Protein AF-A0A926P882-F1 (afdb_monomer_lite)

Foldseek 3Di:
DPPPPPPPPPPPPCPPVNVVVVLVPDDPVVNVVVVVVCVVPDPPDDDDDPPDCVVVVVVVVLVPDDPVRNVVVVVVVVVVVVVVVPVPDD

Radius of gyration: 20.39 Å; chains: 1; bounding box: 60×23×44 Å

Structure (mmCIF, N/CA/C/O backbone):
data_AF-A0A926P882-F1
#
_entry.id   AF-A0A926P882-F1
#
loop_
_atom_site.group_PDB
_atom_site.id
_atom_site.type_symbol
_atom_site.label_atom_id
_atom_site.label_alt_id
_atom_site.label_comp_id
_atom_site.label_asym_id
_atom_site.label_entity_id
_atom_site.label_seq_id
_atom_site.pdbx_PDB_ins_code
_atom_site.Cartn_x
_atom_site.Cartn_y
_atom_site.Cartn_z
_atom_site.occupancy
_atom_site.B_iso_or_equiv
_atom_site.auth_seq_id
_atom_site.auth_comp_id
_atom_site.auth_asym_id
_atom_site.auth_atom_id
_atom_site.pdbx_PDB_model_num
ATOM 1 N N . MET A 1 1 ? 40.985 -8.891 6.717 1.00 36.19 1 MET A N 1
ATOM 2 C CA . MET A 1 1 ? 41.040 -7.592 6.021 1.00 36.19 1 MET A CA 1
ATOM 3 C C . MET A 1 1 ? 39.840 -7.564 5.102 1.00 36.19 1 MET A C 1
ATOM 5 O O . MET A 1 1 ? 39.853 -8.285 4.119 1.00 36.19 1 MET A O 1
ATOM 9 N N . TYR A 1 2 ? 38.770 -6.877 5.498 1.00 35.56 2 TYR A N 1
ATOM 10 C CA . TYR A 1 2 ?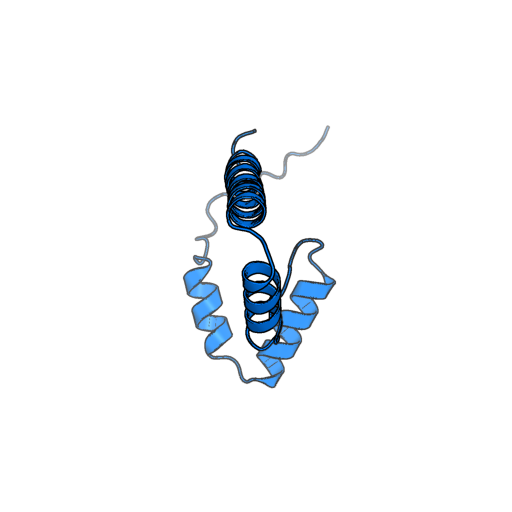 37.683 -6.572 4.570 1.00 35.56 2 TYR A CA 1
ATOM 11 C C . TYR A 1 2 ? 38.142 -5.353 3.784 1.00 35.56 2 TYR A C 1
ATOM 13 O O . TYR A 1 2 ? 38.407 -4.309 4.383 1.00 35.56 2 TYR A O 1
ATOM 21 N N . GLU A 1 3 ? 38.336 -5.518 2.480 1.00 38.50 3 GLU A N 1
ATOM 22 C CA . GLU A 1 3 ? 38.538 -4.377 1.602 1.00 38.50 3 GLU A CA 1
ATOM 23 C C . GLU A 1 3 ? 37.216 -3.613 1.568 1.00 38.50 3 GLU A C 1
ATOM 25 O O . GLU A 1 3 ? 36.196 -4.110 1.096 1.00 38.50 3 GLU A O 1
ATOM 30 N N . ASN A 1 4 ? 37.218 -2.432 2.184 1.00 47.12 4 ASN A N 1
ATOM 31 C CA . ASN A 1 4 ? 36.166 -1.452 1.987 1.00 47.12 4 ASN A CA 1
ATOM 32 C C . ASN A 1 4 ? 36.312 -0.944 0.552 1.00 47.12 4 ASN A C 1
ATOM 34 O O . ASN A 1 4 ? 36.971 0.072 0.327 1.00 47.12 4 ASN A O 1
ATOM 38 N N . ASP A 1 5 ? 35.702 -1.647 -0.400 1.00 47.50 5 ASP A N 1
ATOM 39 C CA . ASP A 1 5 ? 35.371 -1.071 -1.698 1.00 47.50 5 ASP A CA 1
ATOM 40 C C . ASP A 1 5 ? 34.324 0.017 -1.448 1.00 47.50 5 ASP A C 1
ATOM 42 O O . ASP A 1 5 ? 33.109 -0.188 -1.479 1.00 47.50 5 ASP A O 1
ATOM 46 N N . LEU A 1 6 ? 34.833 1.194 -1.087 1.00 48.56 6 LEU A N 1
ATOM 47 C CA . LEU A 1 6 ? 34.084 2.430 -0.990 1.00 48.56 6 LEU A CA 1
ATOM 48 C C . LEU A 1 6 ? 33.533 2.716 -2.384 1.00 48.56 6 LEU A C 1
ATOM 50 O O . LEU A 1 6 ? 34.241 3.242 -3.243 1.00 48.56 6 LEU A O 1
ATOM 54 N N . VAL A 1 7 ? 32.270 2.351 -2.607 1.00 48.81 7 VAL A N 1
ATOM 55 C CA . VAL A 1 7 ? 31.527 2.737 -3.806 1.00 48.81 7 VAL A CA 1
ATOM 56 C C . VAL A 1 7 ? 31.648 4.259 -3.930 1.00 48.81 7 VAL A C 1
ATOM 58 O O . VAL A 1 7 ? 31.227 4.976 -3.016 1.00 48.81 7 VAL A O 1
ATOM 61 N N . PRO A 1 8 ? 32.269 4.787 -4.999 1.00 42.31 8 PRO A N 1
ATOM 62 C CA . PRO A 1 8 ? 32.514 6.212 -5.108 1.00 42.31 8 PRO A CA 1
ATOM 63 C C . PRO A 1 8 ? 31.174 6.954 -5.138 1.00 42.31 8 PRO A C 1
ATOM 65 O O . PRO A 1 8 ? 30.403 6.844 -6.093 1.00 42.31 8 PRO A O 1
ATOM 68 N N . VAL A 1 9 ? 30.923 7.744 -4.089 1.00 45.91 9 VAL A N 1
ATOM 69 C CA . VAL A 1 9 ? 29.790 8.677 -3.921 1.00 45.91 9 VAL A CA 1
ATOM 70 C C . VAL A 1 9 ? 29.970 9.875 -4.866 1.00 45.91 9 VAL A C 1
ATOM 72 O O . VAL A 1 9 ? 30.045 11.021 -4.454 1.00 45.91 9 VAL A O 1
ATOM 75 N N . ASN A 1 10 ? 30.160 9.603 -6.154 1.00 43.00 10 ASN A N 1
ATOM 76 C CA . ASN A 1 10 ? 30.264 10.597 -7.222 1.00 43.00 10 ASN A CA 1
ATOM 77 C C . ASN A 1 10 ? 29.640 10.105 -8.535 1.00 43.00 10 ASN A C 1
ATOM 79 O O . ASN A 1 10 ? 29.693 10.813 -9.540 1.00 43.00 10 ASN A O 1
ATOM 83 N N . ALA A 1 11 ? 28.999 8.931 -8.550 1.00 49.34 11 ALA A N 1
ATOM 84 C CA . ALA A 1 11 ? 28.029 8.646 -9.593 1.00 49.34 11 ALA A CA 1
ATOM 85 C C . ALA A 1 11 ? 26.885 9.643 -9.399 1.00 49.34 11 ALA A C 1
ATOM 87 O O . ALA A 1 11 ? 26.224 9.624 -8.363 1.00 49.34 11 ALA A O 1
ATOM 88 N N . GLN A 1 12 ? 26.708 10.559 -10.351 1.00 52.31 12 GLN A N 1
ATOM 89 C CA . GLN A 1 12 ? 25.569 11.463 -10.414 1.00 52.31 12 GLN A CA 1
ATOM 90 C C . GLN A 1 12 ? 24.311 10.601 -10.317 1.00 52.31 12 GLN A C 1
ATOM 92 O O . GLN A 1 12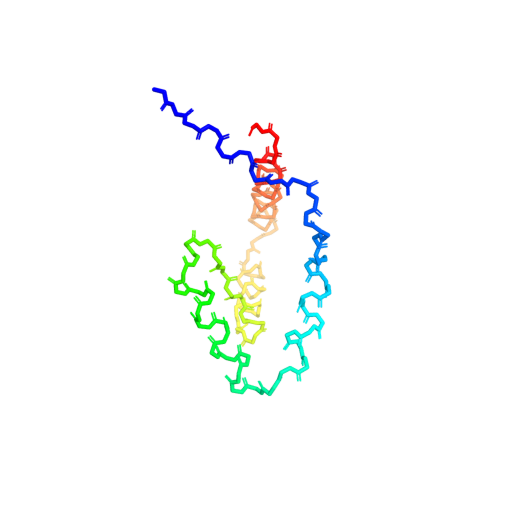 ? 23.910 9.969 -11.292 1.00 52.31 12 GLN A O 1
ATOM 97 N N . ALA A 1 13 ? 23.775 10.472 -9.102 1.00 52.72 13 ALA A N 1
ATOM 98 C CA . ALA A 1 13 ? 22.65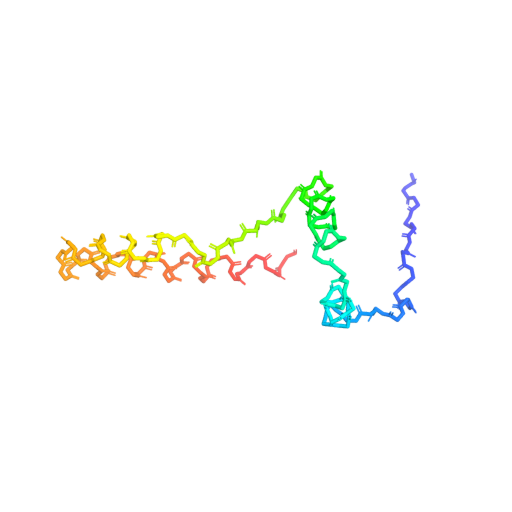9 9.596 -8.830 1.00 52.72 13 ALA A CA 1
ATOM 99 C C . ALA A 1 13 ? 21.505 10.161 -9.641 1.00 52.72 13 ALA A C 1
ATOM 101 O O . ALA A 1 13 ? 20.976 11.227 -9.315 1.00 52.72 13 ALA A O 1
ATOM 102 N N . ASN A 1 14 ? 21.167 9.496 -10.747 1.00 59.03 14 ASN A N 1
ATOM 103 C CA . ASN A 1 14 ? 19.922 9.777 -11.432 1.00 59.03 14 ASN A CA 1
ATOM 104 C C . ASN A 1 14 ? 18.860 9.668 -10.349 1.00 59.03 14 ASN A C 1
ATOM 106 O O . ASN A 1 14 ? 18.705 8.608 -9.741 1.00 59.03 14 ASN A O 1
ATOM 110 N N . SER A 1 15 ? 18.214 10.792 -10.033 1.00 78.69 15 SER A N 1
ATOM 111 C CA . SER A 1 15 ? 17.209 10.798 -8.982 1.00 78.69 15 SER A CA 1
ATOM 112 C C . SER A 1 15 ? 16.192 9.710 -9.306 1.00 78.69 15 SER A C 1
ATOM 114 O O . SER A 1 15 ? 15.896 9.469 -10.482 1.00 78.69 15 SER A O 1
ATOM 116 N N . VAL A 1 16 ? 15.654 9.049 -8.281 1.00 76.94 16 VAL A N 1
ATOM 117 C CA . VAL A 1 16 ? 14.602 8.031 -8.453 1.00 76.94 16 VAL A CA 1
ATOM 118 C C . VAL A 1 16 ? 13.491 8.557 -9.370 1.00 76.94 16 VAL A C 1
ATOM 120 O O . VAL A 1 16 ? 12.990 7.831 -10.222 1.00 76.94 16 VAL A O 1
ATOM 123 N N . GLU A 1 17 ? 13.196 9.857 -9.285 1.00 76.06 17 GLU A N 1
ATOM 124 C CA . GLU A 1 17 ? 12.271 10.552 -10.178 1.00 76.06 17 GLU A CA 1
ATOM 125 C C . GLU A 1 17 ? 12.697 10.499 -11.655 1.00 76.06 17 GLU A C 1
ATOM 127 O O . GLU A 1 17 ? 11.892 10.178 -12.521 1.00 76.06 17 GLU A O 1
ATOM 132 N N . THR A 1 18 ? 13.966 10.753 -11.974 1.00 79.88 18 THR A N 1
ATOM 133 C CA . THR A 1 18 ? 14.469 10.702 -13.358 1.00 79.88 18 THR A CA 1
ATOM 134 C C . THR A 1 18 ? 14.366 9.290 -13.939 1.00 79.88 18 THR A C 1
ATOM 136 O O . THR A 1 18 ? 13.943 9.116 -15.085 1.00 79.88 18 THR A O 1
ATOM 139 N N . ILE A 1 19 ? 14.696 8.274 -13.136 1.00 82.38 19 ILE A N 1
ATOM 140 C CA . ILE A 1 19 ? 14.593 6.857 -13.516 1.00 82.38 19 ILE A CA 1
ATOM 141 C C . ILE A 1 19 ? 13.125 6.468 -13.724 1.00 82.38 19 ILE A C 1
ATOM 143 O O . ILE A 1 19 ? 12.780 5.856 -14.734 1.00 82.38 19 ILE A O 1
ATOM 147 N N . LEU A 1 20 ? 12.238 6.898 -12.826 1.00 81.06 20 LEU A N 1
ATOM 148 C CA . LEU A 1 20 ? 10.800 6.667 -12.933 1.00 81.06 20 LEU A CA 1
ATOM 149 C C . LEU A 1 20 ? 10.210 7.310 -14.197 1.00 81.06 20 LEU A C 1
ATOM 151 O O . LEU A 1 20 ? 9.392 6.697 -14.884 1.00 81.06 20 LEU A O 1
ATOM 155 N N . GLN A 1 21 ? 10.631 8.529 -14.540 1.00 81.25 21 GLN A N 1
ATOM 156 C CA . GLN A 1 21 ? 10.186 9.207 -15.761 1.00 81.25 21 GLN A CA 1
ATOM 157 C C . GLN A 1 21 ? 10.701 8.522 -17.032 1.00 81.25 21 GLN A C 1
ATOM 159 O O . GLN A 1 21 ? 9.994 8.503 -18.041 1.00 81.25 21 GLN A O 1
ATOM 164 N N . ALA A 1 22 ? 11.896 7.929 -17.000 1.00 83.25 22 ALA A N 1
ATOM 165 C CA . ALA A 1 22 ? 12.394 7.104 -18.097 1.00 83.25 22 ALA A CA 1
ATOM 166 C C . ALA A 1 22 ? 11.591 5.797 -18.227 1.00 83.25 22 ALA A C 1
ATOM 168 O O . ALA A 1 22 ? 11.124 5.478 -19.319 1.00 83.25 22 ALA A O 1
ATOM 169 N N . ALA A 1 23 ? 11.331 5.104 -17.114 1.00 85.56 23 ALA A N 1
ATOM 170 C CA . ALA A 1 23 ? 10.542 3.871 -17.086 1.00 85.56 23 ALA A CA 1
ATOM 171 C C . ALA A 1 23 ? 9.099 4.079 -17.583 1.00 85.56 23 ALA A C 1
ATOM 173 O O . ALA A 1 23 ? 8.546 3.232 -18.281 1.00 85.56 23 ALA A O 1
ATOM 174 N N . LYS A 1 24 ? 8.489 5.241 -17.304 1.00 84.50 24 LYS A N 1
ATOM 175 C CA . LYS A 1 24 ? 7.148 5.597 -17.808 1.00 84.50 24 LYS A CA 1
ATOM 176 C C . LYS A 1 24 ? 7.064 5.685 -19.334 1.00 84.50 24 LYS A C 1
ATOM 178 O O . LYS A 1 24 ? 5.977 5.480 -19.872 1.00 84.50 24 LYS A O 1
ATOM 183 N N . LYS A 1 25 ? 8.173 5.991 -20.019 1.00 91.00 25 LYS A N 1
ATOM 184 C CA . LYS A 1 25 ? 8.237 6.098 -21.488 1.00 91.00 25 LYS A CA 1
ATOM 185 C C . LYS A 1 25 ? 8.378 4.743 -22.183 1.00 91.00 25 LYS A C 1
ATOM 187 O O . LYS A 1 25 ? 8.248 4.689 -23.404 1.00 91.00 25 LYS A O 1
ATOM 192 N N . LEU A 1 26 ? 8.651 3.674 -21.435 1.00 89.12 26 LEU A N 1
ATOM 193 C CA . LEU A 1 26 ? 8.760 2.333 -21.995 1.00 89.12 26 LEU A CA 1
ATOM 194 C C . LEU A 1 26 ? 7.380 1.808 -22.444 1.00 89.12 26 LEU A C 1
ATOM 196 O O . LEU A 1 26 ? 6.361 2.124 -21.816 1.00 89.12 26 LEU A O 1
ATOM 200 N N . PRO A 1 27 ? 7.336 0.976 -23.500 1.00 89.75 27 PRO A N 1
ATOM 201 C CA . PRO A 1 27 ? 6.156 0.199 -23.866 1.00 89.75 27 PRO A CA 1
ATOM 202 C C . PRO A 1 27 ? 5.645 -0.655 -22.702 1.00 89.75 27 PRO A C 1
ATOM 204 O O . PRO A 1 27 ? 6.413 -1.057 -21.830 1.00 89.75 27 PRO A O 1
ATOM 207 N N . VAL A 1 28 ? 4.345 -0.964 -22.706 1.00 87.12 28 VAL A N 1
ATOM 208 C CA . VAL A 1 28 ? 3.684 -1.697 -21.610 1.00 87.12 28 VAL A CA 1
ATOM 209 C C . VAL A 1 28 ? 4.386 -3.019 -21.296 1.00 87.12 28 VAL A C 1
ATOM 211 O O . VAL A 1 28 ? 4.649 -3.276 -20.124 1.00 87.12 28 VAL A O 1
ATOM 214 N N . ASP A 1 29 ? 4.753 -3.788 -22.320 1.00 88.88 29 ASP A N 1
ATOM 215 C CA . ASP A 1 29 ? 5.393 -5.099 -22.158 1.00 88.88 29 ASP A CA 1
ATOM 216 C C . ASP A 1 29 ? 6.774 -4.983 -21.495 1.00 88.88 29 ASP A C 1
ATOM 218 O O . ASP A 1 29 ? 7.076 -5.699 -20.546 1.00 88.88 29 ASP A O 1
ATOM 222 N N . GLN A 1 30 ? 7.571 -3.992 -21.904 1.00 88.12 30 GLN A N 1
ATOM 223 C CA . GLN A 1 30 ? 8.898 -3.740 -21.327 1.00 88.12 30 GLN A CA 1
ATOM 224 C C . GLN A 1 30 ? 8.818 -3.228 -19.884 1.00 88.12 30 GLN A C 1
ATOM 226 O O . GLN A 1 30 ? 9.691 -3.507 -19.068 1.00 88.12 30 GLN A O 1
ATOM 231 N N . ARG A 1 31 ? 7.763 -2.482 -19.534 1.00 86.19 31 ARG A N 1
ATOM 232 C CA . ARG A 1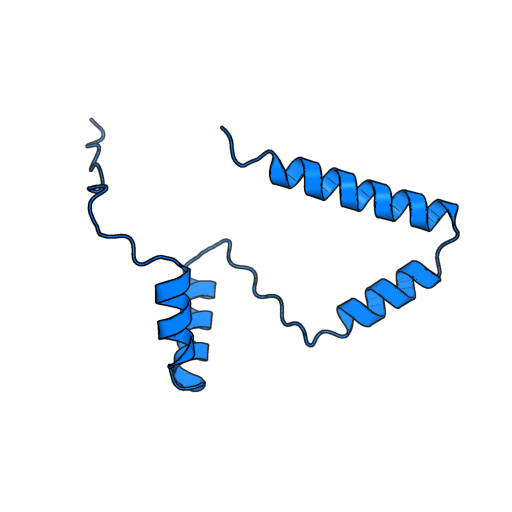 31 ? 7.532 -2.092 -18.135 1.00 86.19 31 ARG A CA 1
ATOM 233 C C . ARG A 1 31 ? 7.123 -3.280 -17.274 1.00 86.19 31 ARG A C 1
ATOM 235 O O . ARG A 1 31 ? 7.483 -3.302 -16.104 1.00 86.19 31 ARG A O 1
ATOM 242 N N . ALA A 1 32 ? 6.344 -4.213 -17.819 1.00 83.62 32 ALA A N 1
ATOM 243 C CA . ALA A 1 32 ? 5.935 -5.410 -17.095 1.00 83.62 32 ALA A CA 1
ATOM 244 C C . ALA A 1 32 ? 7.153 -6.288 -16.775 1.00 83.62 32 ALA A C 1
ATOM 246 O O . ALA A 1 32 ? 7.347 -6.636 -15.615 1.00 83.62 32 ALA A O 1
ATOM 247 N N . GLU A 1 33 ? 8.018 -6.522 -17.763 1.00 87.94 33 GLU A N 1
ATOM 248 C CA . GLU A 1 33 ? 9.284 -7.250 -17.600 1.00 87.94 33 GLU A CA 1
ATOM 249 C C . GLU A 1 33 ? 10.226 -6.566 -16.594 1.00 87.94 33 GLU A C 1
ATOM 251 O O . GLU A 1 33 ? 10.830 -7.224 -15.746 1.00 87.94 33 GLU A O 1
ATOM 256 N N . LEU A 1 34 ? 10.299 -5.228 -16.619 1.00 85.75 34 LEU A N 1
ATOM 257 C CA . LEU A 1 34 ? 11.071 -4.457 -15.641 1.00 85.75 34 LEU A CA 1
ATOM 258 C C . LEU A 1 34 ? 10.540 -4.653 -14.213 1.00 85.75 34 LEU A C 1
ATOM 260 O O . LEU A 1 34 ? 11.322 -4.850 -13.288 1.00 85.75 34 LEU A O 1
ATOM 264 N N . VAL A 1 35 ? 9.220 -4.600 -14.018 1.00 82.62 35 VAL A N 1
ATOM 265 C CA . VAL A 1 35 ? 8.603 -4.815 -12.700 1.00 82.62 35 VAL A CA 1
ATOM 266 C C . VAL A 1 35 ? 8.796 -6.257 -12.229 1.00 82.62 35 VAL A C 1
ATOM 268 O O . VAL A 1 35 ? 9.081 -6.466 -11.055 1.00 82.62 35 VAL A O 1
ATOM 271 N N . GLU A 1 36 ? 8.673 -7.237 -13.122 1.00 83.06 36 GLU A N 1
ATOM 272 C CA . GLU A 1 36 ? 8.893 -8.654 -12.816 1.00 83.06 36 GLU A CA 1
ATOM 273 C C . GLU A 1 36 ? 10.336 -8.918 -12.376 1.00 83.06 36 GLU A C 1
ATOM 275 O O . GLU A 1 36 ? 10.557 -9.539 -11.338 1.00 83.06 36 GLU A O 1
ATOM 280 N N . THR A 1 37 ? 11.309 -8.364 -13.102 1.00 84.25 37 THR A N 1
ATOM 281 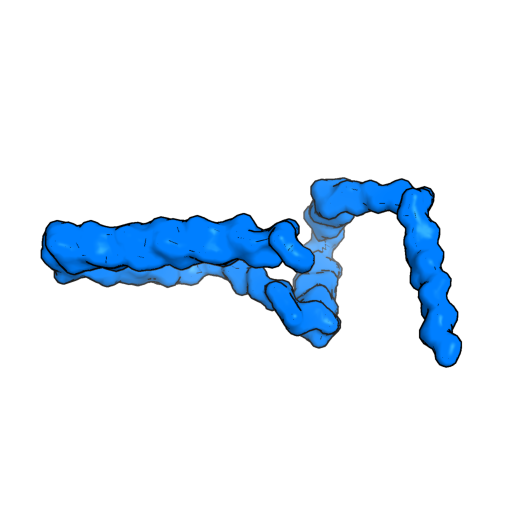C CA . THR A 1 37 ? 12.732 -8.454 -12.744 1.00 84.25 37 THR A CA 1
ATOM 282 C C . THR A 1 37 ? 12.999 -7.822 -11.378 1.00 84.25 37 THR A C 1
ATOM 284 O O . THR A 1 37 ? 13.601 -8.451 -10.513 1.00 84.25 37 THR A O 1
ATOM 287 N N . LEU A 1 38 ? 12.479 -6.613 -11.137 1.00 81.06 38 LEU A N 1
ATOM 288 C CA . LEU A 1 38 ? 12.649 -5.921 -9.855 1.00 81.06 38 LEU A CA 1
ATOM 289 C C . LEU A 1 38 ? 12.027 -6.700 -8.687 1.00 81.06 38 LEU A C 1
ATOM 291 O O . LEU A 1 38 ? 12.619 -6.779 -7.617 1.00 81.06 38 LEU A O 1
ATOM 295 N N . LEU A 1 39 ? 10.853 -7.302 -8.887 1.00 78.88 39 LEU A N 1
ATOM 296 C CA . LEU A 1 39 ? 10.212 -8.155 -7.883 1.00 78.88 39 LEU A CA 1
ATOM 297 C C . LEU A 1 39 ? 10.974 -9.464 -7.632 1.00 78.88 39 LEU A C 1
ATOM 299 O O . LEU A 1 39 ? 10.900 -10.001 -6.528 1.00 78.88 39 LEU A O 1
ATOM 303 N N . GLY A 1 40 ? 11.656 -9.996 -8.647 1.00 76.12 40 GLY A N 1
ATOM 304 C CA . GLY A 1 40 ? 12.435 -11.228 -8.549 1.00 76.12 40 GLY A CA 1
ATOM 305 C C . GLY A 1 40 ? 13.797 -11.047 -7.879 1.00 76.12 40 GLY A C 1
ATOM 306 O O . GLY A 1 40 ? 14.252 -11.955 -7.185 1.00 76.12 40 GLY A O 1
ATOM 307 N N . GLU A 1 41 ? 14.441 -9.895 -8.073 1.00 76.00 41 GLU A N 1
ATOM 308 C CA . GLU A 1 41 ? 15.798 -9.630 -7.579 1.00 76.00 41 GLU A CA 1
ATOM 309 C C . GLU A 1 41 ? 15.826 -8.971 -6.192 1.00 76.00 41 GLU A C 1
ATOM 311 O O . GLU A 1 41 ? 16.728 -9.249 -5.402 1.00 76.00 41 GLU A O 1
ATOM 316 N N . GLU A 1 42 ? 14.827 -8.150 -5.852 1.00 69.50 42 GLU A N 1
ATOM 317 C CA . GLU A 1 42 ? 14.823 -7.367 -4.612 1.00 69.50 42 GLU A CA 1
ATOM 318 C C . GLU A 1 42 ? 13.805 -7.902 -3.595 1.00 69.50 42 GLU A C 1
ATOM 320 O O . GLU A 1 42 ? 12.592 -7.671 -3.678 1.00 69.50 42 GLU A O 1
ATOM 325 N N . SER A 1 43 ? 14.309 -8.573 -2.556 1.00 51.91 43 SER A N 1
ATOM 326 C CA . SER A 1 43 ? 13.525 -9.035 -1.406 1.00 51.91 43 SER A CA 1
ATOM 327 C C . SER A 1 43 ? 13.114 -7.856 -0.511 1.00 51.91 43 SER A C 1
ATOM 329 O O . SER A 1 43 ? 13.691 -7.622 0.548 1.00 51.91 43 SER A O 1
ATOM 331 N N . GLY A 1 44 ? 12.129 -7.081 -0.959 1.00 60.69 44 GLY A N 1
ATOM 332 C CA . GLY A 1 44 ? 11.626 -5.898 -0.251 1.00 60.69 44 GLY A CA 1
ATOM 333 C C . GLY A 1 44 ? 10.665 -5.028 -1.061 1.00 60.69 44 GLY A C 1
ATOM 334 O O . GLY A 1 44 ? 10.014 -4.148 -0.495 1.00 60.69 44 GLY A O 1
ATOM 335 N N . ILE A 1 45 ? 10.532 -5.273 -2.368 1.00 67.31 45 ILE A N 1
ATOM 336 C CA . ILE A 1 45 ? 9.605 -4.531 -3.222 1.00 67.31 45 ILE A CA 1
ATOM 337 C C . ILE A 1 45 ? 8.194 -5.113 -3.088 1.00 67.31 45 ILE A C 1
ATOM 339 O O . ILE A 1 45 ? 7.943 -6.278 -3.387 1.00 67.31 45 ILE A O 1
ATOM 343 N N . VAL A 1 46 ? 7.247 -4.273 -2.665 1.00 62.91 46 VAL A N 1
ATOM 344 C CA . VAL A 1 46 ? 5.819 -4.607 -2.597 1.00 62.91 46 VAL A CA 1
ATOM 345 C C . VAL A 1 46 ? 5.071 -3.768 -3.625 1.00 62.91 46 VAL A C 1
ATOM 347 O O . VAL A 1 46 ? 5.000 -2.544 -3.514 1.00 62.91 46 VAL A O 1
ATOM 350 N N . VAL A 1 47 ? 4.482 -4.423 -4.627 1.00 61.66 47 VAL A N 1
ATOM 351 C CA . VAL A 1 47 ? 3.625 -3.760 -5.618 1.00 61.66 47 VAL A CA 1
ATOM 352 C C . VAL A 1 47 ? 2.183 -3.771 -5.122 1.00 61.66 47 VAL A C 1
ATOM 354 O O . VAL A 1 47 ? 1.536 -4.813 -5.042 1.00 61.66 47 VAL A O 1
ATOM 357 N N . LEU A 1 48 ? 1.660 -2.587 -4.806 1.00 59.09 48 LEU A N 1
ATOM 358 C CA . LEU A 1 48 ? 0.257 -2.395 -4.455 1.00 59.09 48 LEU A CA 1
ATOM 359 C C . LEU A 1 48 ? -0.525 -2.004 -5.710 1.00 59.09 48 LEU A C 1
ATOM 361 O O . LEU A 1 48 ? -0.423 -0.877 -6.195 1.00 59.09 48 LEU A O 1
ATOM 365 N N . SER A 1 49 ? -1.327 -2.927 -6.244 1.00 55.19 49 SER A N 1
ATOM 366 C CA . SER A 1 49 ? -2.267 -2.576 -7.311 1.00 55.19 49 SER A CA 1
ATOM 367 C C . SER A 1 49 ? -3.460 -1.820 -6.710 1.00 55.19 49 SER A C 1
ATOM 369 O O . SER A 1 49 ? -4.200 -2.345 -5.871 1.00 55.19 49 SER A O 1
ATOM 371 N N . ALA A 1 50 ? -3.654 -0.572 -7.141 1.00 56.31 50 ALA A N 1
ATOM 372 C CA . ALA A 1 50 ? -4.746 0.295 -6.686 1.00 56.31 50 ALA A CA 1
ATOM 373 C C . ALA A 1 50 ? -6.146 -0.182 -7.132 1.00 56.31 50 ALA A C 1
ATOM 375 O O . ALA A 1 50 ? -7.144 0.412 -6.745 1.00 56.31 50 ALA A O 1
ATOM 376 N N . ASN A 1 51 ? -6.227 -1.259 -7.920 1.00 55.81 51 ASN A N 1
ATOM 377 C CA . ASN A 1 51 ? -7.478 -1.836 -8.418 1.00 55.81 51 ASN A CA 1
ATOM 378 C C . ASN A 1 51 ? -8.057 -2.934 -7.519 1.00 55.81 51 ASN A C 1
ATOM 380 O O . ASN A 1 51 ? -8.986 -3.637 -7.915 1.00 55.81 51 ASN A O 1
ATOM 384 N N . SER A 1 52 ? -7.512 -3.129 -6.322 1.00 55.50 52 SER A N 1
ATOM 385 C CA . SER A 1 52 ? -8.105 -4.082 -5.398 1.00 55.50 52 SER A CA 1
ATOM 386 C C . SER A 1 52 ? -9.337 -3.451 -4.749 1.00 55.50 52 SER A C 1
ATOM 388 O O . SER A 1 52 ? -9.252 -2.395 -4.125 1.00 55.50 52 SER A O 1
ATOM 390 N N . HIS A 1 53 ? -10.462 -4.170 -4.775 1.00 64.38 53 HIS A N 1
ATOM 391 C CA . HIS A 1 53 ? -11.613 -3.961 -3.881 1.00 64.38 53 HIS A CA 1
ATOM 392 C C . HIS A 1 53 ? -11.231 -3.932 -2.387 1.00 64.38 53 HIS A C 1
ATOM 394 O O . HIS A 1 53 ? -12.098 -3.856 -1.529 1.00 64.38 53 HIS A O 1
ATOM 400 N N . LEU A 1 54 ? -9.943 -4.024 -2.054 1.00 72.19 54 LEU A N 1
ATOM 401 C CA . LEU A 1 54 ? -9.379 -3.887 -0.730 1.00 72.19 54 LEU A CA 1
ATOM 402 C C . LEU A 1 54 ? -9.731 -2.545 -0.098 1.00 72.19 54 LEU A C 1
ATOM 404 O O . LEU A 1 54 ? -10.066 -2.535 1.077 1.00 72.19 54 LEU A O 1
ATOM 408 N N . VAL A 1 55 ? -9.685 -1.434 -0.842 1.00 75.88 55 VAL A N 1
ATOM 409 C CA . VAL A 1 55 ? -10.061 -0.126 -0.277 1.00 75.88 55 VAL A CA 1
ATOM 410 C C . VAL A 1 55 ? -11.536 -0.139 0.116 1.00 75.88 55 VAL A C 1
ATOM 412 O O . VAL A 1 55 ? -11.865 0.153 1.264 1.00 75.88 55 VAL A O 1
ATOM 415 N N . ASP A 1 56 ? -12.406 -0.579 -0.793 1.00 75.12 56 ASP A N 1
ATOM 416 C CA . ASP A 1 56 ? -13.845 -0.701 -0.537 1.00 75.12 56 ASP A CA 1
ATOM 417 C C . ASP A 1 56 ? -14.140 -1.674 0.612 1.00 75.12 56 ASP A C 1
ATOM 419 O O . ASP A 1 56 ? -14.970 -1.400 1.477 1.00 75.12 56 ASP A O 1
ATOM 423 N N . TYR A 1 57 ? -13.424 -2.797 0.663 1.00 79.06 57 TYR A N 1
ATOM 424 C CA . TYR A 1 57 ? -13.535 -3.806 1.709 1.00 79.06 57 TYR A CA 1
ATOM 425 C C . TYR A 1 57 ? -13.086 -3.265 3.069 1.00 79.06 57 TYR A C 1
ATOM 427 O O . TYR A 1 57 ? -13.792 -3.447 4.055 1.00 79.06 57 TYR A O 1
ATOM 435 N N . VAL A 1 58 ? -11.953 -2.563 3.141 1.00 82.50 58 VAL A N 1
ATOM 436 C CA . VAL A 1 58 ? -11.461 -1.940 4.379 1.00 82.50 58 VAL A CA 1
ATOM 437 C C . VAL A 1 58 ? -12.454 -0.890 4.873 1.00 82.50 58 VAL A C 1
ATOM 439 O O . VAL A 1 58 ? -12.775 -0.878 6.061 1.00 82.50 58 VAL A O 1
ATOM 442 N N . ILE A 1 59 ? -13.004 -0.067 3.975 1.00 83.31 59 ILE A N 1
ATOM 443 C CA . ILE A 1 59 ? -14.049 0.908 4.311 1.00 83.31 59 ILE A CA 1
ATOM 444 C C . ILE A 1 59 ? -15.305 0.195 4.833 1.00 83.31 59 ILE A C 1
ATOM 446 O O . ILE A 1 59 ? -15.845 0.581 5.869 1.00 83.31 59 ILE A O 1
ATOM 450 N N . ALA A 1 60 ? -15.752 -0.873 4.167 1.00 83.19 60 ALA A N 1
ATOM 451 C CA . ALA A 1 60 ? -16.903 -1.655 4.607 1.00 83.19 60 ALA A CA 1
ATOM 452 C C . ALA A 1 60 ? -16.685 -2.263 6.002 1.00 83.19 60 ALA A C 1
ATOM 454 O O . ALA A 1 60 ? -17.571 -2.169 6.846 1.00 83.19 60 ALA A O 1
ATOM 455 N N . GLN A 1 61 ? -15.502 -2.820 6.277 1.00 84.88 61 GLN A N 1
ATOM 456 C CA . GLN A 1 61 ? -15.158 -3.363 7.595 1.00 84.88 61 GLN A CA 1
ATOM 457 C C . GLN A 1 61 ? -15.109 -2.274 8.673 1.00 84.88 61 GLN A C 1
ATOM 459 O O . GLN A 1 61 ? -15.622 -2.479 9.769 1.00 84.88 61 GLN A O 1
ATOM 464 N N . MET A 1 62 ? -14.558 -1.096 8.365 1.00 88.25 62 MET A N 1
ATOM 465 C CA . MET A 1 62 ? -14.547 0.042 9.292 1.00 88.25 62 MET A CA 1
ATOM 466 C C . MET A 1 62 ? -15.961 0.525 9.635 1.00 88.25 62 MET A C 1
ATOM 468 O O . MET A 1 62 ? -16.224 0.853 10.790 1.00 88.25 62 MET A O 1
ATOM 472 N N . ASN A 1 63 ? -16.881 0.507 8.668 1.00 88.31 63 ASN A N 1
ATOM 473 C CA . ASN A 1 63 ? -18.277 0.904 8.871 1.00 88.31 63 ASN A CA 1
ATOM 474 C C . ASN A 1 63 ? -19.084 -0.080 9.736 1.00 88.31 63 ASN A C 1
ATOM 476 O O . ASN A 1 63 ? -20.137 0.293 10.249 1.00 88.31 63 ASN A O 1
ATOM 480 N N . LEU A 1 64 ? -18.616 -1.322 9.903 1.00 92.06 64 LEU A N 1
ATOM 481 C CA . LEU A 1 64 ? -19.243 -2.317 10.781 1.00 92.06 64 LEU A CA 1
ATOM 482 C C . LEU A 1 64 ? -18.806 -2.181 12.249 1.00 92.06 64 LEU A C 1
ATOM 484 O O . LEU A 1 64 ? -19.370 -2.847 13.119 1.00 92.06 64 LEU A O 1
ATOM 488 N N . LEU A 1 65 ? -17.804 -1.347 12.542 1.00 91.81 65 LEU A N 1
ATOM 489 C CA . LEU A 1 65 ? -17.304 -1.144 13.899 1.00 91.81 65 LEU A CA 1
ATOM 490 C C . LEU A 1 65 ? -18.187 -0.168 14.684 1.00 91.81 65 LEU A C 1
ATOM 492 O O . LEU A 1 65 ? -18.757 0.778 14.141 1.00 91.81 65 LEU A O 1
ATOM 496 N N . SER A 1 66 ? -18.231 -0.350 16.005 1.00 94.25 66 SER A N 1
ATOM 497 C CA . SER A 1 66 ? -18.691 0.709 16.902 1.00 94.25 66 SER A CA 1
ATOM 498 C C . SER A 1 66 ? -17.727 1.900 16.858 1.00 94.25 66 SER A C 1
ATOM 500 O O . SER A 1 66 ? -16.569 1.771 16.455 1.00 94.25 66 SER A O 1
ATOM 502 N N . SER A 1 67 ? -18.173 3.063 17.334 1.00 93.62 67 SER A N 1
ATOM 503 C CA . SER A 1 67 ? -17.317 4.251 17.467 1.00 93.62 67 SER A CA 1
ATOM 504 C C . SER A 1 67 ? -16.044 3.972 18.280 1.00 93.62 67 SER A C 1
ATOM 506 O O . SER A 1 67 ? -14.962 4.430 17.916 1.00 93.62 67 SER A O 1
ATOM 508 N N . GLU A 1 68 ? -16.155 3.174 19.343 1.00 94.75 68 GLU A N 1
ATOM 509 C CA . GLU A 1 68 ? -15.030 2.745 20.181 1.00 94.75 68 GLU A CA 1
ATOM 510 C C . GLU A 1 68 ? -14.073 1.809 19.429 1.00 94.75 68 GLU A C 1
ATOM 512 O O . GLU A 1 68 ? -12.856 2.003 19.470 1.00 94.75 68 GLU A O 1
ATOM 517 N N . GLY A 1 69 ? -14.613 0.829 18.696 1.00 89.31 69 GLY A N 1
ATOM 518 C CA . GLY A 1 69 ? -13.818 -0.090 17.880 1.00 89.31 69 GLY A CA 1
ATOM 519 C C . GLY A 1 69 ? -13.075 0.631 16.756 1.00 89.31 69 GLY A C 1
ATOM 520 O O . GLY A 1 69 ? -11.889 0.384 16.536 1.00 89.31 69 GLY A O 1
ATOM 521 N N . LEU A 1 70 ? -13.734 1.585 16.097 1.00 94.62 70 LEU A N 1
ATOM 522 C CA . LEU A 1 70 ? -13.124 2.405 15.056 1.00 94.62 70 LEU A CA 1
ATOM 523 C C . LEU A 1 70 ? -11.998 3.282 15.620 1.00 94.62 70 LEU A C 1
ATOM 525 O O . LEU A 1 70 ? -10.905 3.320 15.054 1.00 94.62 70 LEU A O 1
ATOM 529 N N . ALA A 1 71 ? -12.222 3.937 16.765 1.00 94.25 71 ALA A N 1
ATOM 530 C CA . ALA A 1 71 ? -11.200 4.741 17.434 1.00 94.25 71 ALA A CA 1
ATOM 531 C C . ALA A 1 71 ? -9.971 3.904 17.827 1.00 94.25 71 ALA A C 1
ATOM 533 O O . ALA A 1 71 ? -8.833 4.353 17.663 1.00 94.25 71 ALA A O 1
ATOM 534 N N . TYR A 1 72 ? -10.185 2.674 18.302 1.00 95.19 72 TYR A N 1
ATOM 535 C CA . TYR A 1 72 ? -9.106 1.742 18.615 1.00 95.19 72 TYR A CA 1
ATOM 536 C C . TYR A 1 72 ? -8.283 1.374 17.372 1.00 95.19 72 TYR A C 1
ATOM 538 O O . TYR A 1 72 ? -7.056 1.492 17.393 1.00 95.19 72 TYR A O 1
ATOM 546 N N . VAL A 1 73 ? -8.944 0.982 16.277 1.00 92.50 73 VAL A N 1
ATOM 547 C CA . VAL A 1 73 ? -8.277 0.598 15.021 1.00 92.50 73 VAL A CA 1
ATOM 548 C C . VAL A 1 73 ? -7.475 1.764 14.444 1.00 92.50 73 VAL A C 1
ATOM 550 O O . VAL A 1 73 ? -6.300 1.598 14.116 1.00 92.50 73 VAL A O 1
ATOM 553 N N . LEU A 1 74 ? -8.059 2.963 14.382 1.00 93.75 74 LEU A N 1
ATOM 554 C CA . LEU A 1 74 ? -7.367 4.154 13.882 1.00 93.75 74 LEU A CA 1
ATOM 555 C C . LEU A 1 74 ? -6.145 4.510 14.740 1.00 93.75 74 LEU A C 1
ATOM 557 O O . LEU A 1 74 ? -5.089 4.846 14.202 1.00 93.75 74 LEU A O 1
ATOM 561 N N . LYS A 1 75 ? -6.249 4.378 16.068 1.00 94.81 75 LYS A N 1
ATOM 562 C CA . LYS A 1 75 ? -5.115 4.585 16.978 1.00 94.81 75 LYS A CA 1
ATOM 563 C C . LYS A 1 75 ? -4.002 3.562 16.743 1.00 94.81 75 LYS A C 1
ATOM 565 O O . LYS A 1 75 ? -2.834 3.942 16.729 1.00 94.81 75 LYS A O 1
ATOM 570 N N . ALA A 1 76 ? -4.340 2.289 16.543 1.00 92.12 76 ALA A N 1
ATOM 571 C CA . ALA A 1 76 ? -3.358 1.245 16.254 1.00 92.12 76 ALA A CA 1
ATOM 572 C C . ALA A 1 76 ? -2.622 1.499 14.926 1.00 92.12 76 ALA A C 1
ATOM 574 O O . ALA A 1 76 ? -1.397 1.386 14.877 1.00 92.12 76 ALA A O 1
ATOM 575 N N . ILE A 1 77 ? -3.346 1.920 13.881 1.00 89.81 77 ILE A N 1
ATOM 576 C CA . ILE A 1 77 ? -2.760 2.302 12.586 1.00 89.81 77 ILE A CA 1
ATOM 577 C C . ILE A 1 77 ? -1.802 3.489 12.759 1.00 89.81 77 ILE A C 1
ATOM 579 O O . ILE A 1 77 ? -0.661 3.427 12.306 1.00 89.81 77 ILE A O 1
ATOM 583 N N . ALA A 1 78 ? -2.224 4.543 13.464 1.00 89.50 78 ALA A N 1
ATOM 584 C CA . ALA A 1 78 ? -1.393 5.724 13.698 1.00 89.50 78 ALA A CA 1
ATOM 585 C C . ALA A 1 78 ? -0.103 5.394 14.469 1.00 89.50 78 ALA A C 1
ATOM 587 O O . ALA A 1 78 ? 0.976 5.862 14.105 1.00 89.50 78 ALA A O 1
ATOM 588 N N . LEU A 1 79 ? -0.200 4.553 15.504 1.00 91.62 79 LEU A N 1
ATOM 589 C CA . LEU A 1 79 ? 0.961 4.090 16.268 1.00 91.62 79 LEU A CA 1
ATOM 590 C C . LEU A 1 79 ? 1.933 3.289 15.400 1.00 91.62 79 LEU A C 1
ATOM 592 O O . LEU A 1 79 ? 3.144 3.456 15.527 1.00 91.62 79 LEU A O 1
ATOM 596 N N . ARG A 1 80 ? 1.415 2.447 14.501 1.00 84.88 80 ARG A N 1
ATOM 597 C CA . ARG A 1 80 ? 2.248 1.657 13.596 1.00 84.88 80 ARG A CA 1
ATOM 598 C C . ARG A 1 80 ? 2.987 2.535 12.587 1.00 84.88 80 ARG A C 1
ATOM 600 O O . ARG A 1 80 ? 4.191 2.376 12.440 1.00 84.88 80 ARG A O 1
ATOM 607 N N . ILE A 1 81 ? 2.301 3.502 11.973 1.00 82.75 81 ILE A N 1
ATOM 608 C CA . ILE A 1 81 ? 2.918 4.467 11.045 1.00 82.75 81 ILE A CA 1
ATOM 609 C C . ILE A 1 81 ? 4.051 5.238 11.737 1.00 82.75 81 ILE A C 1
ATOM 611 O O . ILE A 1 81 ? 5.132 5.395 11.175 1.00 82.75 81 ILE A O 1
ATOM 615 N N . ALA A 1 82 ? 3.827 5.690 12.974 1.00 81.56 82 ALA A N 1
ATOM 616 C CA . ALA A 1 82 ? 4.837 6.414 13.742 1.00 81.56 82 ALA A CA 1
ATOM 617 C C . ALA A 1 82 ? 6.059 5.547 14.106 1.00 81.56 82 ALA A C 1
ATOM 619 O O . ALA A 1 82 ? 7.181 6.059 14.138 1.00 81.56 82 ALA A O 1
ATOM 620 N N . ALA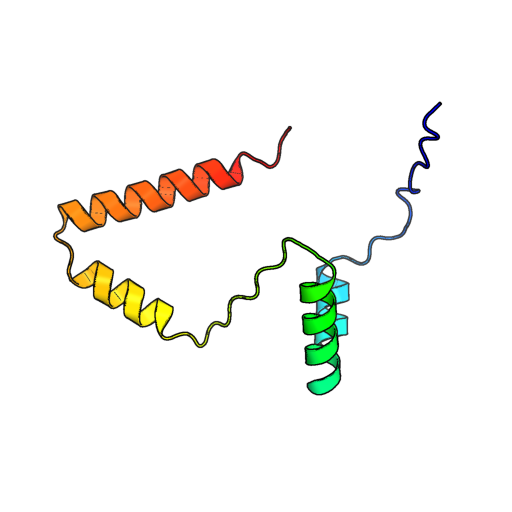 A 1 83 ? 5.844 4.254 14.371 1.00 78.44 83 ALA A N 1
ATOM 621 C CA . ALA A 1 83 ? 6.904 3.294 14.669 1.00 78.44 83 ALA A CA 1
ATOM 622 C C . ALA A 1 83 ? 7.726 2.931 13.423 1.00 78.44 83 ALA A C 1
ATOM 624 O O . ALA A 1 83 ? 8.952 2.955 13.477 1.00 78.44 83 ALA A O 1
ATOM 625 N N . ASP A 1 84 ? 7.069 2.669 12.291 1.00 67.56 84 ASP A N 1
ATOM 626 C CA . ASP A 1 84 ? 7.749 2.339 11.033 1.00 67.56 84 ASP A CA 1
ATOM 627 C C . ASP A 1 84 ? 8.518 3.560 10.473 1.00 67.56 84 ASP A C 1
ATOM 629 O O . ASP A 1 84 ? 9.577 3.407 9.868 1.00 67.56 84 ASP A O 1
ATOM 633 N N . GLY A 1 85 ? 8.066 4.788 10.765 1.00 56.19 85 GLY A N 1
ATOM 634 C CA . GLY A 1 85 ? 8.798 6.026 10.458 1.00 56.19 85 GLY A CA 1
ATOM 635 C C . GLY A 1 85 ? 10.056 6.276 11.309 1.00 56.19 85 GLY A C 1
ATOM 636 O O . GLY A 1 85 ? 10.868 7.123 10.945 1.00 56.19 85 GLY A O 1
ATOM 637 N N . HIS A 1 86 ? 10.248 5.552 12.420 1.00 49.59 86 HIS A N 1
ATOM 638 C CA . HIS A 1 86 ? 11.431 5.672 13.288 1.00 49.59 86 HIS A CA 1
ATOM 639 C C . HIS A 1 86 ? 12.572 4.700 12.939 1.00 49.59 86 HIS A C 1
ATOM 641 O O . HIS A 1 86 ? 13.667 4.845 13.477 1.00 49.59 86 HIS A O 1
ATOM 647 N N . CYS A 1 87 ? 12.380 3.758 12.010 1.00 47.00 87 CYS A N 1
ATOM 648 C CA . CYS A 1 87 ? 13.433 2.821 11.588 1.00 47.00 87 CYS A CA 1
ATOM 649 C C . CYS A 1 87 ? 14.452 3.400 10.584 1.00 47.00 87 CYS A C 1
ATOM 651 O O . CYS A 1 87 ? 15.251 2.644 10.044 1.00 47.00 87 CYS A O 1
ATOM 653 N N . SER A 1 88 ? 14.468 4.717 10.342 1.00 45.69 88 SER A N 1
ATOM 654 C CA . SER A 1 88 ? 15.383 5.340 9.370 1.00 45.69 88 SER A CA 1
ATOM 655 C C . SER A 1 88 ? 16.596 6.064 9.981 1.00 45.69 88 SER A C 1
ATOM 657 O O . SER A 1 88 ? 17.316 6.721 9.237 1.00 45.69 88 SER A O 1
ATOM 659 N N . ASN A 1 89 ? 16.839 5.956 11.294 1.00 42.22 89 ASN A N 1
ATOM 660 C CA . ASN A 1 89 ? 18.013 6.538 11.966 1.00 42.22 89 ASN A CA 1
ATOM 661 C C . ASN A 1 89 ? 18.625 5.565 12.994 1.00 42.22 89 ASN A C 1
ATOM 663 O O . ASN A 1 89 ? 18.584 5.843 14.193 1.00 42.22 89 ASN A O 1
ATOM 667 N N . VAL A 1 90 ? 19.188 4.442 12.540 1.00 37.59 90 VAL A N 1
ATOM 668 C CA . VAL A 1 90 ? 20.301 3.744 13.218 1.00 37.59 90 VAL A CA 1
ATOM 669 C C . VAL A 1 90 ? 21.215 3.164 12.152 1.00 37.59 90 VAL A C 1
ATOM 671 O O . VAL A 1 90 ? 20.675 2.500 11.241 1.00 37.59 90 VAL A O 1
#

Secondary structure (DSSP, 8-state):
--------TTS----HHHHHHHHHTS-HHHHHHHHHHHHHH-TT-----TT-THHHHHHHHHHTS-HHHHHHHHHHHHHHHHHHTTTT--

pLDDT: mean 73.18, std 17.77, range [35.56, 95.19]

Sequence (90 aa):
MYENDLVPVNAQANSVETILQAAKKLPVDQRAELVETLLGEESGIVVLSANSHLVDYVIAQMNLLSSEGLAYVLKAIALRIAADGHCSNV